Protein AF-A0A3B8V4I6-F1 (afdb_monomer_lite)

pLDDT: mean 96.15, std 3.63, range [69.94, 98.38]

Secondary structure (DSSP, 8-state):
-B-HHHHHHHH--HHHHHHHHHHHTTHHHHHT-PPPPPPGGG--B--TT-EEEETTEEEEEEE--SS-TT-EEEE----

Sequence (79 aa):
HVHPFGVRHLADPTKLNASARRIYGDALDHLFGEMHACPEASIRPAEDGDVVRYGRHRFTAIETPGHARHHHAWSIPLD

Foldseek 3Di:
DFAPVCLVCLQPVPVVQVVQCVVCPPCCCVPPRDRDHDDSVPDDHDDQQRWDDDPPWTWGWHQDCDPHNGDTDTDTDDD

Structure (mmCIF, N/CA/C/O backbone):
data_AF-A0A3B8V4I6-F1
#
_entry.id   AF-A0A3B8V4I6-F1
#
loop_
_atom_site.group_PDB
_atom_site.id
_atom_site.type_symbol
_atom_site.label_atom_id
_atom_site.label_alt_id
_atom_site.label_comp_id
_atom_site.label_asym_id
_atom_site.label_entity_id
_atom_site.label_seq_id
_atom_site.pdbx_PDB_ins_code
_atom_site.Cartn_x
_atom_site.Cartn_y
_atom_site.Cartn_z
_atom_site.occupancy
_atom_site.B_iso_or_equiv
_atom_site.auth_seq_id
_atom_site.auth_comp_id
_atom_site.auth_asym_id
_atom_site.auth_atom_id
_atom_site.pdbx_PDB_model_num
ATOM 1 N N . HIS A 1 1 ? -6.945 1.257 1.667 1.00 95.25 1 HIS A N 1
ATOM 2 C CA . HIS A 1 1 ? -6.323 2.120 2.688 1.00 95.25 1 HIS A CA 1
ATOM 3 C C . HIS A 1 1 ? -4.831 1.868 2.659 1.00 95.25 1 HIS A C 1
ATOM 5 O O . HIS A 1 1 ? -4.443 0.715 2.521 1.00 95.25 1 HIS A O 1
ATOM 11 N N . VAL A 1 2 ? -4.018 2.916 2.685 1.00 97.00 2 VAL A N 1
ATOM 12 C CA . VAL A 1 2 ? -2.559 2.836 2.539 1.00 97.00 2 VAL A CA 1
ATOM 13 C C . VAL A 1 2 ? -1.919 3.908 3.4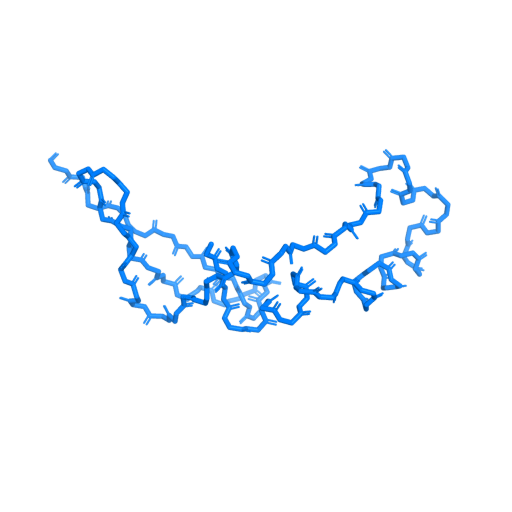13 1.00 97.00 2 VAL A C 1
ATOM 15 O O . VAL A 1 2 ? -2.521 4.957 3.607 1.00 97.00 2 VAL A O 1
ATOM 18 N N . HIS A 1 3 ? -0.703 3.693 3.901 1.00 97.44 3 HIS A N 1
ATOM 19 C CA . HIS A 1 3 ? 0.066 4.773 4.518 1.00 97.44 3 HIS A CA 1
ATOM 20 C C . HIS A 1 3 ? 0.259 5.934 3.515 1.00 97.44 3 HIS A C 1
ATOM 22 O O . HIS A 1 3 ? 0.497 5.666 2.329 1.00 97.44 3 HIS A O 1
ATOM 28 N N . PRO A 1 4 ? 0.250 7.212 3.948 1.00 97.44 4 PRO A N 1
ATOM 29 C CA . PRO A 1 4 ? 0.520 8.376 3.100 1.00 97.44 4 PRO A CA 1
ATOM 30 C C . PRO A 1 4 ? 1.714 8.234 2.139 1.00 97.44 4 PRO A C 1
ATOM 32 O O . PRO A 1 4 ? 1.621 8.609 0.970 1.00 97.44 4 PRO A O 1
ATOM 35 N N . PHE A 1 5 ? 2.822 7.609 2.564 1.00 96.12 5 PHE A N 1
ATOM 36 C CA . PHE A 1 5 ? 3.989 7.393 1.701 1.00 96.12 5 PHE A CA 1
ATOM 37 C C . PHE A 1 5 ? 3.732 6.448 0.522 1.00 96.12 5 PHE A C 1
ATOM 39 O O . PHE A 1 5 ? 4.427 6.538 -0.494 1.00 96.12 5 PHE A O 1
ATOM 46 N N . GLY A 1 6 ? 2.766 5.540 0.654 1.00 96.00 6 GLY A N 1
ATOM 47 C CA . GLY A 1 6 ? 2.385 4.583 -0.378 1.00 96.00 6 GLY A CA 1
ATOM 48 C C . GLY A 1 6 ? 1.414 5.147 -1.416 1.00 96.00 6 GLY A C 1
ATOM 49 O O . GLY A 1 6 ? 1.346 4.597 -2.510 1.00 96.00 6 GLY A O 1
ATOM 50 N N . VAL A 1 7 ? 0.718 6.258 -1.131 1.00 97.75 7 VAL A N 1
ATOM 51 C CA . VAL A 1 7 ? -0.322 6.830 -2.016 1.00 97.75 7 VAL A CA 1
ATOM 52 C C . VAL A 1 7 ? 0.194 7.028 -3.439 1.00 97.75 7 VAL A C 1
ATOM 54 O O . VAL A 1 7 ? -0.365 6.476 -4.383 1.00 97.75 7 VAL A O 1
ATOM 57 N N . ARG A 1 8 ? 1.318 7.736 -3.588 1.00 96.75 8 ARG A N 1
ATOM 58 C CA . ARG A 1 8 ? 1.923 8.013 -4.901 1.00 96.75 8 ARG A CA 1
ATOM 59 C C . ARG A 1 8 ? 2.318 6.749 -5.666 1.00 96.75 8 ARG A C 1
ATOM 61 O O . ARG A 1 8 ? 2.342 6.767 -6.883 1.00 96.75 8 ARG A O 1
ATOM 68 N N . HIS A 1 9 ? 2.664 5.679 -4.951 1.00 97.19 9 HIS A N 1
ATOM 69 C CA . HIS A 1 9 ? 3.125 4.429 -5.546 1.00 97.19 9 HIS A CA 1
ATOM 70 C C . HIS A 1 9 ? 1.962 3.532 -5.976 1.00 97.19 9 HIS A C 1
ATOM 72 O O . HIS A 1 9 ? 2.107 2.776 -6.929 1.00 97.19 9 HIS A O 1
ATOM 78 N N . LEU A 1 10 ? 0.815 3.628 -5.296 1.00 97.56 10 LEU A N 1
ATOM 79 C CA . LEU A 1 10 ? -0.419 2.992 -5.751 1.00 97.56 10 LEU A CA 1
ATOM 80 C C . LEU A 1 10 ? -1.024 3.735 -6.949 1.00 97.56 10 LEU A C 1
ATOM 82 O O . LEU A 1 10 ? -1.557 3.086 -7.841 1.00 97.56 10 LEU A O 1
ATOM 86 N N . ALA A 1 11 ? -0.942 5.070 -6.975 1.00 98.31 11 ALA A N 1
ATOM 87 C CA . ALA A 1 11 ? -1.418 5.879 -8.101 1.00 98.31 11 ALA A CA 1
ATOM 88 C C . ALA A 1 11 ? -0.515 5.733 -9.339 1.00 98.31 11 ALA A C 1
ATOM 90 O O . ALA A 1 11 ? -1.011 5.603 -10.452 1.00 98.31 11 ALA A O 1
ATOM 91 N N . ASP A 1 12 ? 0.805 5.705 -9.138 1.00 98.38 12 ASP A N 1
ATOM 92 C CA . ASP A 1 12 ? 1.800 5.492 -10.188 1.00 98.38 12 ASP A CA 1
ATOM 93 C C . ASP A 1 12 ? 2.895 4.506 -9.714 1.00 98.38 12 ASP A C 1
ATOM 95 O O . ASP A 1 12 ? 3.832 4.884 -8.989 1.00 98.38 12 ASP A O 1
ATOM 99 N N . PRO A 1 13 ? 2.820 3.228 -10.133 1.00 98.00 13 PRO A N 1
ATOM 100 C CA . PRO A 1 13 ? 3.772 2.202 -9.728 1.00 98.00 13 PRO A CA 1
ATOM 101 C C . PRO A 1 13 ? 5.077 2.219 -10.535 1.00 98.00 13 PRO A C 1
ATOM 103 O O . PRO A 1 13 ? 5.952 1.397 -10.260 1.00 98.00 13 PRO A O 1
ATOM 106 N N . THR A 1 14 ? 5.281 3.152 -11.476 1.00 98.12 14 THR A N 1
ATOM 107 C CA . THR A 1 14 ? 6.445 3.164 -12.389 1.00 98.12 14 THR A CA 1
ATOM 108 C C . THR A 1 14 ? 7.777 3.017 -11.646 1.00 98.12 14 THR A C 1
ATOM 110 O O . THR A 1 14 ? 8.640 2.223 -12.026 1.00 98.12 14 THR A O 1
ATOM 113 N N . LYS A 1 15 ? 7.948 3.732 -10.523 1.00 97.19 15 LYS A N 1
ATOM 114 C CA . LYS A 1 15 ? 9.173 3.641 -9.706 1.00 97.19 15 LYS A CA 1
ATOM 115 C C . LYS A 1 15 ? 9.331 2.289 -9.003 1.00 97.19 15 LYS A C 1
ATOM 117 O O . LYS A 1 15 ? 10.465 1.841 -8.836 1.00 97.19 15 LYS A O 1
ATOM 122 N N . LEU A 1 16 ? 8.230 1.661 -8.584 1.00 96.00 16 LEU A N 1
ATOM 123 C CA . LEU A 1 16 ? 8.254 0.338 -7.957 1.00 96.00 16 LEU A CA 1
ATOM 124 C C . LEU A 1 16 ? 8.611 -0.735 -8.986 1.00 96.00 16 LEU A C 1
ATOM 126 O O . LEU A 1 16 ? 9.569 -1.471 -8.757 1.00 96.00 16 LEU A O 1
ATOM 130 N N . ASN A 1 17 ? 7.939 -0.746 -10.141 1.00 97.50 17 ASN A N 1
ATOM 131 C CA . ASN A 1 17 ? 8.217 -1.690 -11.228 1.00 97.50 17 ASN A CA 1
ATOM 132 C C . ASN A 1 17 ? 9.675 -1.577 -11.700 1.00 97.50 17 ASN A C 1
ATOM 134 O O . ASN A 1 17 ? 10.386 -2.579 -11.773 1.00 97.50 17 ASN A O 1
ATOM 138 N N . ALA A 1 18 ? 10.172 -0.353 -11.921 1.00 97.69 18 ALA A N 1
ATOM 139 C CA . ALA A 1 18 ? 11.567 -0.127 -12.299 1.00 97.69 18 ALA A CA 1
ATOM 140 C C . ALA A 1 18 ? 12.560 -0.613 -11.229 1.00 97.69 18 ALA A C 1
ATOM 142 O O . ALA A 1 18 ? 13.625 -1.132 -11.560 1.00 97.69 18 ALA A O 1
ATOM 143 N N . SER A 1 19 ? 12.241 -0.445 -9.941 1.00 96.81 19 SER A N 1
ATOM 144 C CA . SER A 1 19 ? 13.092 -0.940 -8.855 1.00 96.81 19 SER A CA 1
ATOM 145 C C . SER A 1 19 ? 13.090 -2.460 -8.755 1.00 96.81 19 SER A C 1
ATOM 147 O O . SER A 1 19 ? 14.156 -3.049 -8.599 1.00 96.81 19 SER A O 1
ATOM 149 N N . ALA A 1 20 ? 11.921 -3.090 -8.873 1.00 97.31 20 ALA A N 1
ATOM 150 C CA . ALA A 1 20 ? 11.786 -4.539 -8.840 1.00 97.31 20 ALA A CA 1
ATOM 151 C C . ALA A 1 20 ? 12.512 -5.188 -10.026 1.00 97.31 20 ALA A C 1
ATOM 153 O O . ALA A 1 20 ? 13.267 -6.139 -9.833 1.00 97.31 20 ALA A O 1
ATOM 154 N N . ARG A 1 21 ? 12.387 -4.620 -11.234 1.00 97.62 2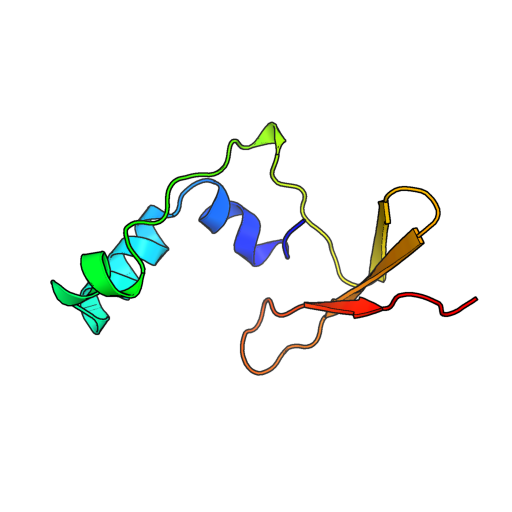1 ARG A N 1
ATOM 155 C CA . ARG A 1 21 ? 13.047 -5.153 -12.436 1.00 97.62 21 ARG A CA 1
ATOM 156 C C . ARG A 1 21 ? 14.573 -5.083 -12.354 1.00 97.62 21 ARG A C 1
ATOM 158 O O . ARG A 1 21 ? 15.236 -5.981 -12.853 1.00 97.62 21 ARG A O 1
ATOM 165 N N . ARG A 1 22 ? 15.150 -4.090 -11.664 1.00 98.19 22 ARG A N 1
ATOM 166 C CA . ARG A 1 22 ? 16.606 -4.064 -11.399 1.00 98.19 22 ARG A CA 1
ATOM 167 C C . ARG A 1 22 ? 17.087 -5.222 -10.520 1.00 98.19 22 ARG A C 1
ATOM 169 O O . ARG A 1 22 ? 18.247 -5.594 -10.626 1.00 98.19 22 ARG A O 1
ATOM 176 N N . ILE A 1 23 ? 16.232 -5.738 -9.637 1.00 97.69 23 ILE A N 1
ATOM 177 C CA . ILE A 1 23 ? 16.584 -6.805 -8.688 1.00 97.69 23 ILE A CA 1
ATOM 178 C C . ILE A 1 23 ? 16.310 -8.178 -9.303 1.00 97.69 23 ILE A C 1
ATOM 180 O O . ILE A 1 23 ? 17.157 -9.062 -9.238 1.00 97.69 23 ILE A O 1
ATOM 184 N N . TYR A 1 24 ? 15.130 -8.350 -9.897 1.00 97.38 24 TYR A N 1
ATOM 185 C CA . TYR A 1 24 ? 14.644 -9.650 -10.359 1.00 97.38 24 TYR A CA 1
ATOM 186 C C . TYR A 1 24 ? 14.840 -9.887 -11.862 1.00 97.38 24 TYR A C 1
ATOM 188 O O . TYR A 1 24 ? 14.698 -11.020 -12.315 1.00 97.38 24 TYR A O 1
ATOM 196 N N . GLY A 1 25 ? 15.169 -8.853 -12.644 1.00 96.94 25 GLY A N 1
ATOM 197 C CA . GLY A 1 25 ? 15.316 -8.960 -14.095 1.00 96.94 25 GLY A CA 1
ATOM 198 C C . GLY A 1 25 ? 14.066 -9.549 -14.748 1.00 96.94 25 GLY A C 1
ATOM 199 O O . GLY A 1 25 ? 12.941 -9.183 -14.401 1.00 96.94 25 GLY A O 1
ATOM 200 N N . ASP A 1 26 ? 14.278 -10.499 -15.654 1.00 96.12 26 ASP A N 1
ATOM 201 C CA . ASP A 1 26 ? 13.209 -11.184 -16.388 1.00 96.12 26 ASP A CA 1
ATOM 202 C C . ASP A 1 26 ? 12.376 -12.119 -15.496 1.00 96.12 26 ASP A C 1
ATOM 204 O O . ASP A 1 26 ? 11.231 -12.428 -15.817 1.00 96.12 26 ASP A O 1
ATOM 208 N N . ALA A 1 27 ? 12.900 -12.533 -14.334 1.00 97.69 27 ALA A N 1
ATOM 209 C CA . ALA A 1 27 ? 12.150 -13.372 -13.399 1.00 97.69 27 ALA A CA 1
ATOM 210 C C . ALA A 1 27 ? 10.993 -12.616 -12.724 1.00 97.69 27 ALA A C 1
ATOM 212 O O . ALA A 1 27 ? 10.078 -13.256 -12.204 1.00 97.69 27 ALA A O 1
ATOM 213 N N . LEU A 1 28 ? 11.008 -11.274 -12.741 1.00 97.38 28 LEU A N 1
ATOM 214 C CA . LEU A 1 28 ? 9.959 -10.444 -12.143 1.00 97.38 28 LEU A CA 1
ATOM 215 C C . LEU A 1 28 ? 8.569 -10.837 -12.649 1.00 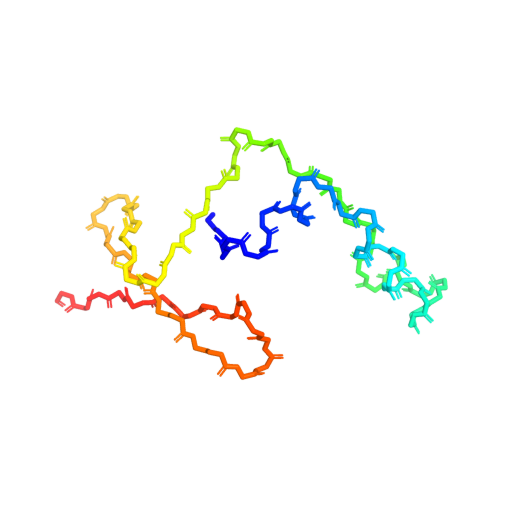97.38 28 LEU A C 1
ATOM 217 O O . LEU A 1 28 ? 7.647 -10.994 -11.849 1.00 97.38 28 LEU A O 1
ATOM 221 N N . ASP A 1 29 ? 8.443 -11.025 -13.961 1.00 94.88 29 ASP A N 1
ATOM 222 C CA . ASP A 1 29 ? 7.157 -11.236 -14.623 1.00 94.88 29 ASP A CA 1
ATOM 223 C C . ASP A 1 29 ? 6.515 -12.565 -14.205 1.00 94.88 29 ASP A C 1
ATOM 225 O O . ASP A 1 29 ? 5.299 -12.643 -14.050 1.00 94.88 29 ASP A O 1
ATOM 229 N N . HIS A 1 30 ? 7.329 -13.591 -13.938 1.00 96.38 30 HIS A N 1
ATOM 230 C CA . HIS A 1 30 ? 6.837 -14.876 -13.445 1.00 96.38 30 HIS A CA 1
ATOM 231 C C . HIS A 1 30 ? 6.602 -14.871 -11.927 1.00 96.38 30 HIS A C 1
ATOM 233 O O . HIS A 1 30 ? 5.616 -15.444 -11.462 1.00 96.38 30 HIS A O 1
ATOM 239 N N . LEU A 1 31 ? 7.503 -14.261 -11.152 1.00 96.75 31 LEU A N 1
ATOM 240 C CA . LEU A 1 31 ? 7.437 -14.302 -9.691 1.00 96.75 31 LEU A CA 1
ATOM 241 C C . LEU A 1 31 ? 6.316 -13.421 -9.132 1.00 96.75 31 LEU A C 1
ATOM 243 O O . LEU A 1 31 ? 5.613 -13.837 -8.213 1.00 96.75 31 LEU A O 1
ATOM 247 N N . PHE A 1 32 ? 6.172 -12.205 -9.665 1.00 96.00 32 PHE A N 1
ATOM 248 C CA . PHE A 1 32 ? 5.298 -11.174 -9.097 1.00 96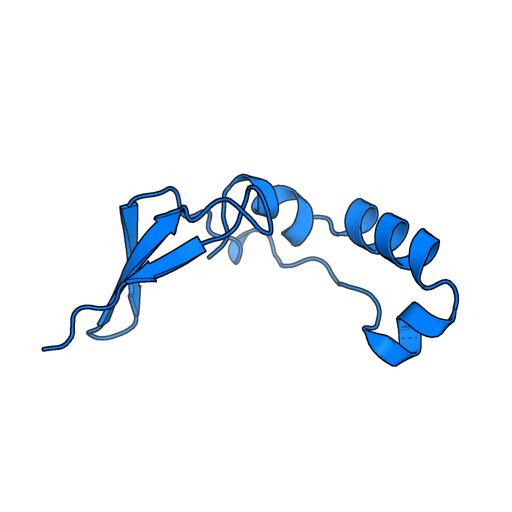.00 32 PHE A CA 1
ATOM 249 C C . PHE A 1 32 ? 4.433 -10.453 -10.138 1.00 96.00 32 PHE A C 1
ATOM 251 O O . PHE A 1 32 ? 3.398 -9.898 -9.772 1.00 96.00 32 PHE A O 1
ATOM 258 N N . GLY A 1 33 ? 4.829 -10.471 -11.414 1.00 95.44 33 GLY A N 1
ATOM 259 C CA . GLY A 1 33 ? 4.167 -9.719 -12.477 1.00 95.44 33 GLY A CA 1
ATOM 260 C C . GLY A 1 33 ? 4.438 -8.213 -12.410 1.00 95.44 33 GLY A C 1
ATOM 261 O O . GLY A 1 33 ? 5.205 -7.719 -11.579 1.00 95.44 33 GLY A O 1
ATOM 262 N N . GLU A 1 34 ? 3.792 -7.470 -13.307 1.00 93.75 34 GLU A N 1
ATOM 263 C CA . GLU A 1 34 ? 3.810 -6.011 -13.287 1.00 93.75 34 GLU A CA 1
ATOM 264 C C . GLU A 1 34 ? 2.718 -5.470 -12.356 1.00 93.75 34 GLU A C 1
ATOM 266 O O . GLU A 1 34 ? 1.560 -5.888 -12.408 1.00 93.75 34 GLU A O 1
ATOM 271 N N . MET A 1 35 ? 3.064 -4.493 -11.517 1.00 95.69 35 MET A N 1
ATOM 272 C CA . MET A 1 35 ? 2.067 -3.774 -10.736 1.00 95.69 35 MET A CA 1
ATOM 273 C C . MET A 1 35 ? 1.364 -2.731 -11.610 1.00 95.69 35 MET A C 1
ATOM 275 O O . MET A 1 35 ? 2.016 -1.854 -12.179 1.00 95.69 35 MET A O 1
ATOM 279 N N . HIS A 1 36 ? 0.034 -2.774 -11.654 1.00 97.19 36 HIS A N 1
ATOM 280 C CA . HIS A 1 36 ? -0.788 -1.760 -12.314 1.00 97.19 36 HIS A CA 1
ATOM 281 C C . HIS A 1 36 ? -1.239 -0.666 -11.340 1.00 97.19 36 HIS A C 1
ATOM 283 O O . HIS A 1 36 ? -1.385 -0.900 -10.138 1.00 97.19 36 HIS A O 1
ATOM 289 N N . ALA A 1 37 ? -1.473 0.535 -11.871 1.00 98.25 37 ALA A N 1
ATOM 290 C CA . ALA A 1 37 ? -1.983 1.660 -11.099 1.00 98.25 37 ALA A CA 1
ATOM 291 C C . ALA A 1 37 ? -3.381 1.369 -10.530 1.00 98.25 37 ALA A C 1
ATOM 293 O O . ALA A 1 37 ? -4.251 0.815 -11.206 1.00 98.25 37 ALA A O 1
ATOM 294 N N . CYS A 1 38 ? -3.615 1.796 -9.292 1.00 98.19 38 CYS A N 1
ATOM 295 C CA . CYS A 1 38 ? -4.947 1.843 -8.709 1.00 98.19 38 CYS A CA 1
ATOM 296 C C . CYS A 1 38 ? -5.656 3.141 -9.131 1.00 98.19 38 CYS A C 1
ATOM 298 O O . CYS A 1 38 ? -5.034 4.203 -9.097 1.00 98.19 38 CYS A O 1
ATOM 300 N N . PRO A 1 39 ? -6.968 3.110 -9.437 1.00 98.00 39 PRO A N 1
ATOM 301 C CA . PRO A 1 39 ? -7.739 4.333 -9.636 1.00 98.00 39 PRO A CA 1
ATOM 302 C C . PRO A 1 39 ? -7.638 5.239 -8.406 1.00 98.00 39 PRO A C 1
ATOM 304 O O . PRO A 1 39 ? -7.913 4.787 -7.292 1.00 98.00 39 PRO A O 1
ATOM 307 N N . GLU A 1 40 ? -7.296 6.516 -8.593 1.00 97.00 40 GLU A N 1
ATOM 308 C CA . GLU A 1 40 ? -7.039 7.443 -7.479 1.00 97.00 40 GLU A CA 1
ATOM 309 C C . GLU A 1 40 ? -8.212 7.539 -6.497 1.00 97.00 40 GLU A C 1
ATOM 311 O O . GLU A 1 40 ? -8.011 7.504 -5.287 1.00 97.00 40 GLU A O 1
ATOM 316 N N . ALA A 1 41 ? -9.449 7.525 -7.002 1.00 97.69 41 ALA A N 1
ATOM 317 C CA . ALA A 1 41 ? -10.666 7.545 -6.185 1.00 97.69 41 ALA A CA 1
ATOM 318 C C . ALA A 1 41 ? -10.809 6.335 -5.231 1.00 97.69 41 ALA A C 1
ATOM 320 O O . ALA A 1 41 ? -11.619 6.355 -4.301 1.00 97.69 41 ALA A O 1
ATOM 321 N N . SER A 1 42 ? -10.039 5.264 -5.451 1.00 97.12 42 SER A N 1
ATOM 322 C CA . SER A 1 42 ? -9.996 4.081 -4.583 1.00 97.12 42 SER A CA 1
ATOM 323 C C . SER A 1 42 ? -8.873 4.137 -3.543 1.00 97.12 42 SER A C 1
ATOM 325 O O . SER A 1 42 ? -8.888 3.359 -2.582 1.00 97.12 42 SER A O 1
ATOM 327 N N . ILE A 1 43 ? -7.916 5.055 -3.696 1.00 98.25 43 ILE A N 1
ATOM 328 C CA . ILE A 1 43 ? -6.775 5.207 -2.797 1.00 98.25 43 ILE A CA 1
ATOM 329 C C . ILE A 1 43 ? -7.186 6.118 -1.644 1.00 98.25 43 ILE A C 1
ATOM 331 O O . ILE A 1 43 ? -7.586 7.261 -1.828 1.00 98.25 43 ILE A O 1
ATOM 335 N N . ARG A 1 44 ? -7.089 5.591 -0.425 1.00 97.75 44 ARG A N 1
ATOM 336 C CA . ARG A 1 44 ? -7.412 6.324 0.801 1.00 97.75 44 ARG A CA 1
ATOM 337 C C . ARG A 1 44 ? -6.188 6.290 1.711 1.00 97.75 44 ARG A C 1
ATOM 339 O O . ARG A 1 44 ? -5.840 5.175 2.128 1.00 97.75 44 ARG A O 1
ATOM 346 N N . PRO A 1 45 ? -5.515 7.426 1.969 1.00 98.00 45 PRO A N 1
ATOM 347 C CA . PRO A 1 45 ? -4.479 7.470 2.988 1.00 98.00 45 PRO A CA 1
ATOM 348 C C . PRO A 1 45 ? -5.089 7.121 4.351 1.00 98.00 45 PRO A C 1
ATOM 350 O O . PRO A 1 45 ? -6.271 7.370 4.587 1.00 98.00 45 PRO A O 1
ATOM 353 N N . ALA A 1 46 ? -4.298 6.488 5.202 1.00 97.94 46 ALA A N 1
ATOM 354 C CA . ALA A 1 46 ? -4.585 6.303 6.614 1.00 97.94 46 ALA A CA 1
ATOM 355 C C . ALA A 1 46 ? -3.340 6.756 7.374 1.00 97.94 46 ALA A C 1
ATOM 357 O O . ALA A 1 46 ? -2.269 6.203 7.128 1.00 97.94 46 ALA A O 1
ATOM 358 N N . GLU A 1 47 ? -3.480 7.777 8.208 1.00 98.00 47 GLU A N 1
ATOM 359 C CA . GLU A 1 47 ? -2.456 8.249 9.145 1.00 98.00 47 GLU A CA 1
ATOM 360 C C . GLU A 1 47 ? -2.394 7.317 10.369 1.00 98.00 47 GLU A C 1
ATOM 362 O O . GLU A 1 47 ? -3.288 6.487 10.583 1.00 98.00 47 GLU A O 1
ATOM 367 N N . ASP A 1 48 ? -1.355 7.444 11.195 1.00 97.88 48 ASP A N 1
ATOM 368 C CA . ASP A 1 48 ? -1.315 6.761 12.491 1.00 97.88 48 ASP A CA 1
ATOM 369 C C . ASP A 1 48 ? -2.530 7.137 13.358 1.00 97.88 48 ASP A C 1
ATOM 371 O O . ASP A 1 48 ? -2.905 8.306 13.476 1.00 97.88 48 ASP A O 1
ATOM 375 N N . GLY A 1 49 ? -3.177 6.138 13.957 1.00 98.06 49 GLY A N 1
ATOM 376 C CA . GLY A 1 49 ? -4.382 6.317 14.769 1.00 98.06 49 GLY A CA 1
ATOM 377 C C . GLY A 1 49 ? -5.692 6.493 13.988 1.00 98.06 49 GLY A C 1
ATOM 378 O O . GLY A 1 49 ? -6.760 6.483 14.611 1.00 98.06 49 GLY A O 1
ATOM 379 N N . ASP A 1 50 ? -5.662 6.594 12.654 1.00 98.31 50 ASP A N 1
ATOM 380 C CA . ASP A 1 50 ? -6.887 6.684 11.855 1.00 98.31 50 ASP A CA 1
ATOM 381 C C . ASP A 1 50 ? -7.763 5.439 12.017 1.00 98.31 50 ASP A C 1
ATOM 383 O O . ASP A 1 50 ? -7.292 4.300 12.065 1.00 98.31 50 ASP A O 1
ATOM 387 N N . VAL A 1 51 ? -9.081 5.653 12.038 1.00 97.62 51 VAL A N 1
ATOM 388 C CA . VAL A 1 51 ? -10.064 4.576 12.178 1.00 97.62 51 VAL A CA 1
ATOM 389 C C . VAL A 1 51 ? -10.775 4.327 10.857 1.00 97.62 51 VAL A C 1
ATOM 391 O O . VAL A 1 51 ? -11.583 5.133 10.396 1.00 97.62 51 VAL A O 1
ATOM 394 N N . VAL A 1 52 ? -10.562 3.138 10.304 1.00 96.56 52 VAL A N 1
ATOM 395 C CA . VAL A 1 52 ? -11.308 2.621 9.158 1.00 96.56 52 VAL A CA 1
ATOM 396 C C . VAL A 1 52 ? -12.476 1.777 9.659 1.00 96.56 52 VAL A C 1
ATOM 398 O O . VAL A 1 52 ? -12.322 0.913 10.523 1.00 96.56 52 VAL A O 1
ATOM 401 N N . ARG A 1 53 ? -13.675 2.027 9.125 1.00 95.88 53 ARG A N 1
ATOM 402 C CA . ARG A 1 53 ? -14.887 1.266 9.456 1.00 95.88 53 ARG A CA 1
ATOM 403 C C . ARG A 1 53 ? -15.260 0.348 8.306 1.00 95.88 53 ARG A C 1
ATOM 405 O O . ARG A 1 53 ? -15.390 0.802 7.172 1.00 95.88 53 ARG A O 1
ATOM 412 N N . TYR A 1 54 ? -15.486 -0.921 8.619 1.00 93.31 54 TYR A N 1
ATOM 413 C CA . TYR A 1 54 ? -16.013 -1.893 7.669 1.00 93.31 54 TYR A CA 1
ATOM 414 C C . TYR A 1 54 ? -17.055 -2.769 8.366 1.00 93.31 54 TYR A C 1
ATOM 416 O O . TYR A 1 54 ? -16.749 -3.500 9.312 1.00 93.31 54 TYR A O 1
ATOM 424 N N . GLY A 1 55 ? -18.314 -2.643 7.939 1.00 93.56 55 GLY A N 1
ATOM 425 C CA . GLY A 1 55 ? -19.449 -3.219 8.659 1.00 93.56 55 GLY A CA 1
ATOM 426 C C . GLY A 1 55 ? -19.507 -2.712 10.105 1.00 93.56 55 GLY A C 1
ATOM 427 O O . GLY A 1 55 ? -19.472 -1.505 10.348 1.00 93.56 55 GLY A O 1
ATOM 428 N N . ARG A 1 56 ? -19.568 -3.640 11.070 1.00 93.75 56 ARG A N 1
ATOM 429 C CA . ARG A 1 56 ? -19.549 -3.329 12.513 1.00 93.75 56 ARG A CA 1
ATOM 430 C C . ARG A 1 56 ? -18.147 -3.128 13.095 1.00 93.75 56 ARG A C 1
ATOM 432 O O . ARG A 1 56 ? -18.022 -2.658 14.222 1.00 93.75 56 ARG A O 1
ATOM 439 N N . HIS A 1 57 ? -17.105 -3.493 12.353 1.00 94.56 57 HIS A N 1
ATOM 440 C CA . HIS A 1 57 ? -15.741 -3.512 12.863 1.00 94.56 57 HIS A CA 1
ATOM 441 C C . HIS A 1 57 ? -15.056 -2.158 12.680 1.00 94.56 57 HIS A C 1
ATOM 443 O O . HIS A 1 57 ? -15.275 -1.436 11.700 1.00 94.56 57 HIS A O 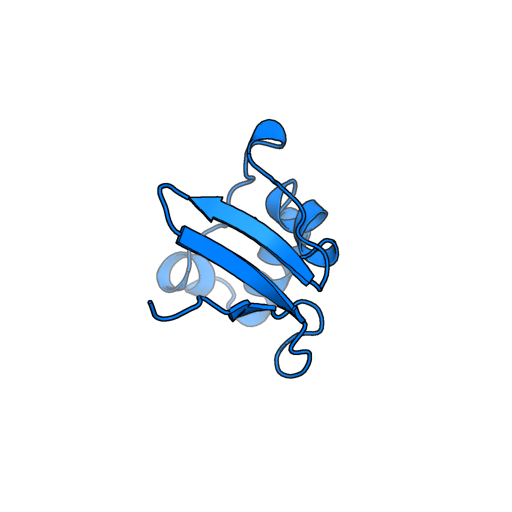1
ATOM 449 N N . ARG A 1 58 ? -14.208 -1.828 13.653 1.00 96.69 58 ARG A N 1
ATOM 450 C CA . ARG A 1 58 ? -13.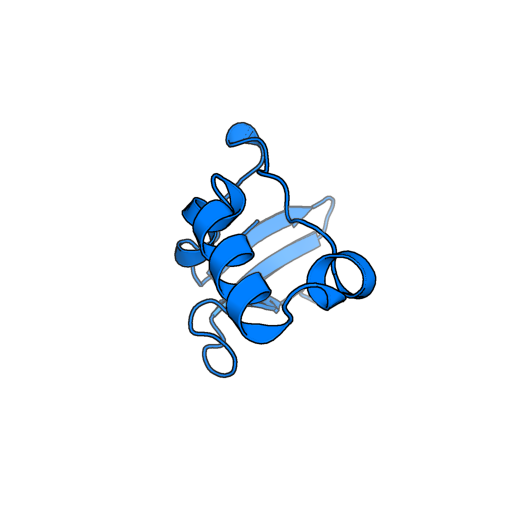338 -0.654 13.645 1.00 96.69 58 ARG A CA 1
ATOM 451 C C . ARG A 1 58 ? -11.897 -1.137 13.601 1.00 96.69 58 ARG A C 1
ATOM 453 O O . ARG A 1 58 ? -11.503 -1.926 14.451 1.00 96.69 58 ARG A O 1
ATOM 460 N N . PHE A 1 59 ? -11.148 -0.643 12.628 1.00 97.62 59 PHE A N 1
ATOM 461 C CA . PHE A 1 59 ? -9.737 -0.936 12.436 1.00 97.62 59 PHE A CA 1
ATOM 462 C C . PHE A 1 59 ? -8.968 0.352 12.695 1.00 97.62 59 PHE A C 1
ATOM 464 O O . PHE A 1 59 ? -9.144 1.319 11.955 1.00 97.62 59 PHE A O 1
ATOM 471 N N . THR A 1 60 ? -8.153 0.379 13.741 1.00 98.25 60 THR A N 1
ATOM 472 C CA . THR A 1 60 ? -7.272 1.516 14.023 1.00 98.25 60 THR A CA 1
ATOM 473 C C . THR A 1 60 ? -5.917 1.248 13.386 1.00 98.25 60 THR A C 1
ATOM 475 O O . THR A 1 60 ? -5.313 0.206 13.656 1.00 98.25 60 THR A O 1
ATOM 478 N N . ALA A 1 61 ? -5.460 2.156 12.528 1.00 98.19 61 ALA A N 1
ATOM 479 C CA . ALA A 1 61 ? -4.114 2.119 11.976 1.00 98.19 61 ALA A CA 1
ATOM 480 C C . ALA A 1 61 ? -3.096 2.355 13.095 1.00 98.19 61 ALA A C 1
ATOM 482 O O . ALA A 1 61 ? -3.277 3.256 13.911 1.00 98.19 61 ALA A O 1
ATOM 483 N N . ILE A 1 62 ? -2.050 1.534 13.140 1.00 97.94 62 ILE A N 1
ATOM 484 C CA . ILE A 1 62 ? -0.915 1.715 14.043 1.00 97.94 62 ILE A CA 1
ATOM 485 C C . ILE A 1 62 ? 0.355 1.675 13.203 1.00 97.94 62 ILE A C 1
ATOM 487 O O . ILE A 1 62 ? 0.693 0.635 12.618 1.00 97.94 62 ILE A O 1
ATOM 491 N N . GLU A 1 63 ? 1.069 2.793 13.150 1.00 96.81 63 GLU A N 1
ATOM 492 C CA . GLU A 1 63 ? 2.394 2.852 12.556 1.00 96.81 63 GLU A CA 1
ATOM 493 C C . GLU A 1 63 ? 3.350 1.957 13.344 1.00 96.81 63 GLU A C 1
ATOM 495 O O . GLU A 1 63 ? 3.556 2.080 14.550 1.00 96.81 63 GLU A O 1
ATOM 500 N N . THR A 1 64 ? 3.944 1.004 12.635 1.00 96.12 64 THR A N 1
ATOM 501 C CA . THR A 1 64 ? 4.889 0.040 13.204 1.00 96.12 64 THR A CA 1
ATOM 502 C C . THR A 1 64 ? 6.141 0.029 12.334 1.00 96.12 64 THR A C 1
ATOM 504 O O . THR A 1 64 ? 6.408 -0.958 11.639 1.00 96.12 64 THR A O 1
ATOM 507 N N . PRO A 1 65 ? 6.890 1.152 12.296 1.00 92.50 65 PRO A N 1
ATOM 508 C CA . PRO A 1 65 ? 8.062 1.271 11.444 1.00 92.50 65 PRO A CA 1
ATOM 509 C C . PRO A 1 65 ? 9.117 0.229 11.835 1.00 92.50 65 PRO A C 1
ATOM 511 O O . PRO A 1 65 ? 9.306 -0.102 13.003 1.00 92.50 65 PRO A O 1
ATOM 514 N N . GLY A 1 66 ? 9.816 -0.297 10.833 1.00 93.31 66 GLY A N 1
ATOM 515 C CA . GLY A 1 66 ? 10.803 -1.361 11.006 1.00 93.31 66 GLY A CA 1
ATOM 516 C C . GLY A 1 66 ? 11.191 -1.932 9.653 1.00 93.31 66 GLY A C 1
ATOM 517 O O . GLY A 1 66 ? 12.003 -1.340 8.948 1.00 93.31 66 GLY A O 1
ATOM 518 N N . HIS A 1 67 ? 10.542 -3.028 9.246 1.00 93.88 67 HIS A N 1
ATOM 519 C CA . HIS A 1 67 ? 10.709 -3.620 7.911 1.00 93.88 67 HIS A CA 1
ATOM 520 C C . HIS A 1 67 ? 10.569 -2.581 6.784 1.00 93.88 67 HIS A C 1
ATOM 522 O O . HIS A 1 67 ? 11.353 -2.566 5.836 1.00 93.88 67 HIS A O 1
ATOM 528 N N . ALA A 1 68 ? 9.601 -1.672 6.921 1.00 94.38 68 ALA A N 1
ATOM 529 C CA . ALA A 1 68 ? 9.457 -0.512 6.060 1.00 94.38 68 ALA A CA 1
ATOM 530 C C . ALA A 1 68 ? 9.019 0.705 6.877 1.00 94.38 68 ALA A C 1
ATOM 532 O O . ALA A 1 68 ? 8.247 0.584 7.826 1.00 94.38 68 ALA A O 1
ATOM 533 N N . ARG A 1 69 ? 9.445 1.903 6.458 1.00 94.06 69 ARG A N 1
ATOM 534 C CA . ARG A 1 69 ? 9.012 3.173 7.076 1.00 94.06 69 ARG A CA 1
ATOM 535 C C . ARG A 1 69 ? 7.517 3.478 6.925 1.00 94.06 69 ARG A C 1
ATOM 537 O O . ARG A 1 69 ? 7.071 4.494 7.419 1.00 94.06 69 ARG A O 1
ATOM 544 N N . HIS A 1 70 ? 6.803 2.683 6.133 1.00 95.31 70 HIS A N 1
ATOM 545 C CA . HIS A 1 70 ? 5.388 2.865 5.817 1.00 95.31 70 HIS A CA 1
ATOM 546 C C . HIS A 1 70 ? 4.546 1.655 6.249 1.00 95.31 70 HIS A C 1
ATOM 548 O O . HIS A 1 70 ? 3.475 1.405 5.698 1.00 95.31 70 HIS A O 1
ATOM 554 N N . HIS A 1 71 ? 5.077 0.849 7.171 1.00 96.81 71 HIS A N 1
ATOM 555 C CA . HIS A 1 71 ? 4.427 -0.358 7.655 1.00 96.81 71 HIS A CA 1
ATOM 556 C C . HIS A 1 71 ? 3.338 -0.019 8.681 1.00 96.81 71 HIS A C 1
ATOM 558 O O . HIS A 1 71 ? 3.593 0.695 9.651 1.00 96.81 71 HIS A O 1
ATOM 564 N N . HIS A 1 72 ? 2.140 -0.567 8.471 1.00 96.12 72 HIS A N 1
ATOM 565 C CA . HIS A 1 72 ? 1.005 -0.464 9.385 1.00 96.12 72 HIS A CA 1
ATOM 566 C C . HIS A 1 72 ? 0.644 -1.834 9.948 1.00 96.12 72 HIS A C 1
ATOM 568 O O . HIS A 1 72 ? 0.564 -2.817 9.210 1.00 96.12 72 HIS A O 1
ATOM 574 N N . ALA A 1 73 ? 0.319 -1.858 11.234 1.00 96.88 73 ALA A N 1
ATOM 575 C CA . ALA A 1 73 ? -0.535 -2.876 11.821 1.00 96.88 73 ALA A CA 1
ATOM 576 C C . ALA A 1 73 ? -1.960 -2.313 11.954 1.00 96.88 73 ALA A C 1
ATOM 578 O O . ALA A 1 73 ? -2.158 -1.099 11.991 1.00 96.88 73 ALA A O 1
ATOM 579 N N . TRP A 1 74 ? -2.957 -3.193 12.033 1.00 97.19 74 TRP A N 1
ATOM 580 C CA . TRP A 1 74 ? -4.346 -2.802 12.271 1.00 97.19 74 TRP A CA 1
ATOM 581 C C . TRP A 1 74 ? -4.822 -3.420 13.575 1.00 97.19 74 TRP A C 1
ATOM 583 O O . TRP A 1 74 ? -4.888 -4.642 13.694 1.00 97.19 74 TRP A O 1
ATOM 593 N N . SER A 1 75 ? -5.153 -2.573 14.547 1.00 97.31 75 SER A N 1
ATOM 594 C CA . SER A 1 75 ? -5.784 -3.021 15.784 1.00 97.31 75 SER A CA 1
ATOM 595 C C . SER A 1 75 ? -7.288 -3.121 15.590 1.00 97.31 75 SER A C 1
ATOM 597 O O . SER A 1 75 ? -7.927 -2.202 15.069 1.00 97.31 75 SER A O 1
ATOM 599 N N . ILE A 1 76 ? -7.841 -4.253 16.009 1.00 96.69 76 ILE A N 1
ATOM 600 C CA . ILE A 1 76 ? -9.265 -4.555 15.958 1.00 96.69 76 ILE A CA 1
ATOM 601 C C . ILE A 1 76 ? -9.660 -4.922 17.387 1.00 96.69 76 ILE A C 1
ATOM 603 O O . ILE A 1 76 ? -9.106 -5.884 17.925 1.00 96.69 76 ILE A O 1
ATOM 607 N N . PRO A 1 77 ? -10.571 -4.176 18.031 1.00 91.00 77 PRO A N 1
ATOM 608 C CA . PRO A 1 77 ? -11.096 -4.572 19.327 1.00 91.00 77 PRO A CA 1
ATOM 609 C C . PRO A 1 77 ? -11.753 -5.949 19.214 1.00 91.00 77 PRO A C 1
ATOM 611 O O . PRO A 1 77 ? -12.545 -6.170 18.298 1.00 91.00 77 PRO A O 1
ATOM 614 N N . LEU A 1 78 ? -11.408 -6.846 20.135 1.00 84.06 78 LEU A N 1
ATOM 615 C CA . LEU A 1 78 ? -12.165 -8.069 20.356 1.00 84.06 78 LEU A CA 1
ATOM 616 C C . LEU A 1 78 ? -13.301 -7.709 21.314 1.00 84.06 78 LEU A C 1
ATOM 618 O O . LEU A 1 78 ? -13.047 -7.251 22.429 1.00 84.06 78 LEU A O 1
ATOM 622 N N . ASP A 1 79 ? -14.523 -7.807 20.814 1.00 69.94 79 ASP A N 1
ATOM 623 C CA . ASP A 1 79 ? -15.767 -7.751 21.577 1.00 69.94 79 ASP A CA 1
ATOM 624 C C . ASP A 1 79 ? -15.879 -8.894 22.602 1.00 69.94 79 ASP A C 1
ATOM 626 O O . ASP A 1 79 ? -15.403 -10.018 22.314 1.00 69.94 79 ASP A O 1
#

Radius of gyration: 15.27 Å; chains: 1; bounding box: 36×23×38 Å